Protein AF-A0A3G8YLB3-F1 (afdb_monomer_lite)

Secondary structure (DSSP, 8-state):
-PPPHHHHHHHHHHHHHHTTT--STTHHHHHHHHHHH-TTGGGS-HHHHHHHHHTPPSSSEEEESGGG-EEEES-----

pLDDT: mean 89.75, std 10.36, range [48.22, 97.0]

Structure (mmCIF, N/CA/C/O backbone):
data_AF-A0A3G8YLB3-F1
#
_entry.id   AF-A0A3G8YLB3-F1
#
loop_
_atom_site.group_PDB
_atom_site.id
_atom_site.type_symbol
_atom_site.label_atom_id
_atom_site.label_alt_id
_atom_site.label_comp_id
_atom_site.label_asym_id
_atom_site.label_entity_id
_atom_site.label_seq_id
_atom_site.pdbx_PDB_ins_code
_atom_site.Cartn_x
_atom_site.Cartn_y
_atom_site.Cartn_z
_atom_site.occupancy
_atom_site.B_iso_or_equiv
_atom_site.auth_seq_id
_atom_site.auth_comp_id
_atom_site.auth_asym_id
_atom_site.auth_atom_id
_atom_site.pdbx_PDB_model_num
ATOM 1 N N . MET A 1 1 ? 8.519 2.732 -18.817 1.00 48.22 1 MET A N 1
ATOM 2 C CA . MET A 1 1 ? 8.957 1.364 -18.462 1.00 48.22 1 MET A CA 1
ATOM 3 C C . MET A 1 1 ? 8.104 0.898 -17.302 1.00 48.22 1 MET A C 1
ATOM 5 O O . MET A 1 1 ? 8.129 1.552 -16.266 1.00 48.22 1 MET A O 1
ATOM 9 N N . SER A 1 2 ? 7.306 -0.150 -17.490 1.00 56.44 2 SER A N 1
ATOM 10 C CA . SER A 1 2 ? 6.587 -0.801 -16.394 1.00 56.44 2 SER A CA 1
ATOM 11 C C . SER A 1 2 ? 7.597 -1.431 -15.431 1.00 56.44 2 SER A C 1
ATOM 13 O O . SER A 1 2 ? 8.603 -2.004 -15.852 1.00 56.44 2 SER A O 1
ATOM 15 N N . ALA A 1 3 ? 7.362 -1.289 -14.128 1.00 62.50 3 ALA A N 1
ATOM 16 C CA . ALA A 1 3 ? 8.095 -2.052 -13.127 1.00 62.50 3 ALA A CA 1
ATOM 17 C C . ALA A 1 3 ? 7.891 -3.563 -13.377 1.00 62.50 3 ALA A C 1
ATOM 19 O O . ALA A 1 3 ? 6.794 -3.956 -13.782 1.00 62.50 3 ALA A O 1
ATOM 20 N N . PRO A 1 4 ? 8.893 -4.422 -13.110 1.00 84.12 4 PRO A N 1
ATOM 21 C CA . PRO A 1 4 ? 8.669 -5.866 -13.048 1.00 84.12 4 PRO A CA 1
ATOM 22 C C . PRO A 1 4 ? 7.496 -6.180 -12.108 1.00 84.12 4 PRO A C 1
ATOM 24 O O . PRO A 1 4 ? 7.369 -5.522 -11.076 1.00 84.12 4 PRO A O 1
ATOM 27 N N . TYR A 1 5 ? 6.658 -7.171 -12.424 1.00 90.44 5 TYR A N 1
ATOM 28 C CA . TYR A 1 5 ? 5.431 -7.451 -11.655 1.00 90.44 5 TYR A CA 1
ATOM 29 C C . TYR A 1 5 ? 5.700 -7.635 -10.157 1.00 90.44 5 TYR A C 1
ATOM 31 O O . TYR A 1 5 ? 5.057 -6.991 -9.338 1.00 90.44 5 TYR A O 1
ATOM 39 N N . ALA A 1 6 ? 6.756 -8.372 -9.803 1.00 89.75 6 ALA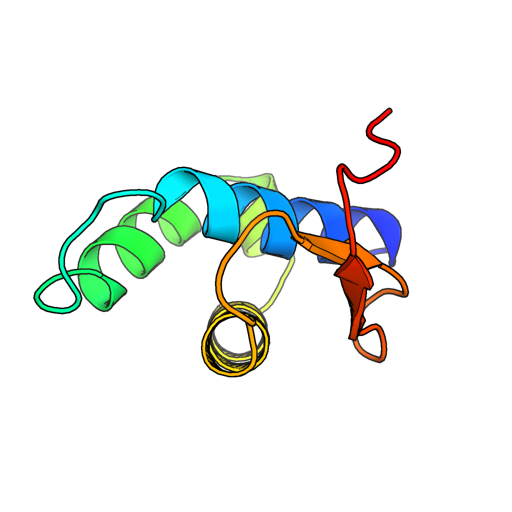 A N 1
ATOM 40 C CA . ALA A 1 6 ? 7.172 -8.544 -8.411 1.00 89.75 6 ALA A CA 1
ATOM 41 C C . ALA A 1 6 ? 7.527 -7.219 -7.704 1.00 89.75 6 ALA A C 1
ATOM 43 O O . ALA A 1 6 ? 7.305 -7.071 -6.506 1.00 89.75 6 ALA A O 1
ATOM 44 N N . LEU A 1 7 ? 8.069 -6.234 -8.430 1.00 92.25 7 LEU A N 1
ATOM 45 C CA . LEU A 1 7 ? 8.356 -4.911 -7.878 1.00 92.25 7 LEU A CA 1
ATOM 46 C C . LEU A 1 7 ? 7.070 -4.107 -7.649 1.00 92.25 7 LEU A C 1
ATOM 48 O O . LEU A 1 7 ? 6.992 -3.361 -6.672 1.00 92.25 7 LEU A O 1
ATOM 52 N N . PHE A 1 8 ? 6.081 -4.259 -8.534 1.00 94.19 8 PHE A N 1
ATOM 53 C CA . PHE A 1 8 ? 4.758 -3.671 -8.355 1.00 94.19 8 PHE A CA 1
ATOM 54 C C . PHE A 1 8 ? 4.081 -4.257 -7.113 1.00 94.19 8 PHE A C 1
ATOM 56 O O . PHE A 1 8 ? 3.757 -3.510 -6.191 1.00 94.19 8 PHE 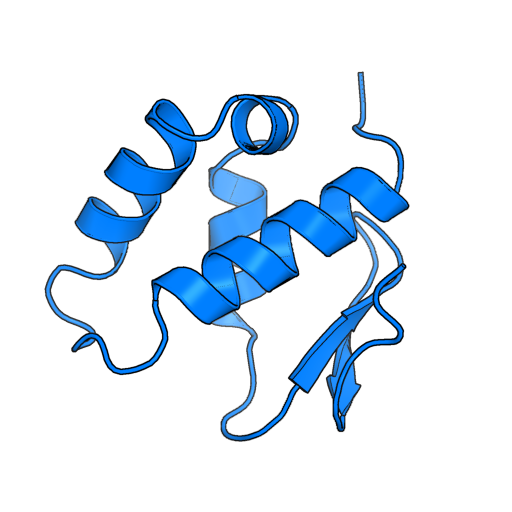A O 1
ATOM 63 N N . ASP A 1 9 ? 3.998 -5.585 -7.028 1.00 94.38 9 ASP A N 1
ATOM 64 C CA . ASP A 1 9 ? 3.422 -6.308 -5.889 1.00 94.38 9 ASP A CA 1
ATOM 65 C C . ASP A 1 9 ? 4.105 -5.902 -4.577 1.00 94.38 9 ASP A C 1
ATOM 67 O O . ASP A 1 9 ? 3.449 -5.566 -3.587 1.00 94.38 9 ASP A O 1
ATOM 71 N N . LEU A 1 10 ? 5.440 -5.834 -4.577 1.00 94.06 10 LEU A N 1
ATOM 72 C CA . LEU A 1 10 ? 6.223 -5.374 -3.434 1.00 94.06 10 LEU A CA 1
ATOM 73 C C . LEU A 1 10 ? 5.868 -3.936 -3.026 1.00 94.06 10 LEU A C 1
ATOM 75 O O . LEU A 1 10 ? 5.749 -3.652 -1.832 1.00 94.06 10 LEU A O 1
ATOM 79 N N . ALA A 1 11 ? 5.710 -3.021 -3.985 1.00 95.25 11 ALA A N 1
ATOM 80 C CA . ALA A 1 11 ? 5.356 -1.632 -3.706 1.00 95.25 11 ALA A CA 1
ATOM 81 C C . ALA A 1 11 ? 3.969 -1.517 -3.066 1.00 95.25 11 ALA A C 1
ATOM 83 O O . ALA A 1 11 ? 3.851 -0.865 -2.025 1.00 95.25 11 ALA A O 1
ATOM 84 N N . ILE A 1 12 ? 2.957 -2.196 -3.618 1.00 95.81 12 ILE A N 1
ATOM 85 C CA . ILE A 1 12 ? 1.596 -2.187 -3.065 1.00 95.81 12 ILE A CA 1
ATOM 86 C C . ILE A 1 12 ? 1.590 -2.766 -1.648 1.00 95.81 12 ILE A C 1
ATOM 88 O O . ILE A 1 12 ? 1.087 -2.134 -0.717 1.00 95.81 12 ILE A O 1
ATOM 92 N N . ASN A 1 13 ? 2.221 -3.924 -1.450 1.00 95.25 13 ASN A N 1
ATOM 93 C CA . ASN A 1 13 ? 2.260 -4.600 -0.155 1.00 95.25 13 ASN A CA 1
ATOM 94 C C . ASN A 1 13 ? 3.013 -3.799 0.913 1.00 95.25 13 ASN A C 1
ATOM 96 O O . ASN A 1 13 ? 2.590 -3.738 2.073 1.00 95.25 13 ASN A O 1
ATOM 100 N N . ARG A 1 14 ? 4.118 -3.141 0.544 1.00 95.31 14 ARG A N 1
ATOM 101 C CA . ARG A 1 14 ? 4.872 -2.300 1.481 1.00 95.31 14 ARG A CA 1
ATOM 102 C C . ARG A 1 14 ? 4.106 -1.032 1.829 1.00 95.31 14 ARG A C 1
ATOM 104 O O . ARG A 1 14 ? 4.023 -0.725 3.014 1.00 95.31 14 ARG A O 1
ATOM 111 N N . ALA A 1 15 ? 3.478 -0.372 0.858 1.00 95.25 15 ALA A N 1
ATOM 112 C CA . ALA A 1 15 ? 2.613 0.778 1.114 1.00 95.25 15 ALA A CA 1
ATOM 113 C C . ALA A 1 15 ? 1.447 0.405 2.048 1.00 95.25 15 ALA A C 1
ATOM 115 O O . ALA A 1 15 ? 1.206 1.054 3.065 1.00 95.25 15 ALA A O 1
ATOM 116 N N . ALA A 1 16 ? 0.780 -0.713 1.761 1.00 94.12 16 ALA A N 1
ATOM 117 C CA . ALA A 1 16 ? -0.303 -1.271 2.561 1.00 94.12 16 ALA A CA 1
ATOM 118 C C . ALA A 1 16 ? 0.101 -1.554 4.017 1.00 94.12 16 ALA A C 1
ATOM 120 O O . ALA A 1 16 ? -0.732 -1.426 4.922 1.00 94.12 16 ALA A O 1
ATOM 121 N N . ASN A 1 17 ? 1.357 -1.945 4.249 1.00 92.25 17 ASN A N 1
ATOM 122 C CA . ASN A 1 17 ? 1.890 -2.155 5.588 1.00 92.25 17 ASN A CA 1
ATOM 123 C C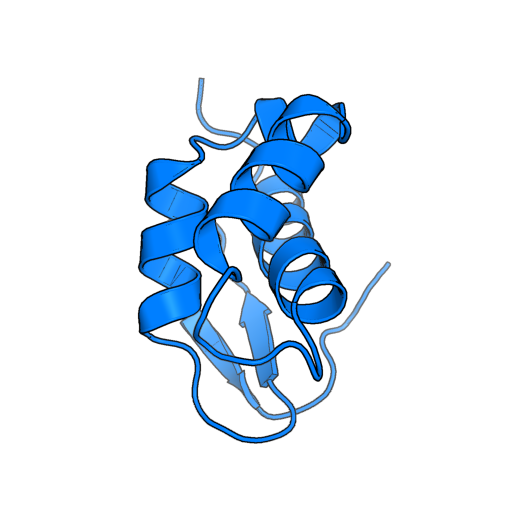 . ASN A 1 17 ? 2.282 -0.842 6.279 1.00 92.25 17 ASN A C 1
ATOM 125 O O . ASN A 1 17 ? 1.980 -0.681 7.455 1.00 92.25 17 ASN A O 1
ATOM 129 N N . THR A 1 18 ? 2.894 0.105 5.560 1.00 91.88 18 THR A N 1
ATOM 130 C CA . THR A 1 18 ? 3.246 1.437 6.086 1.00 91.88 18 THR A CA 1
ATOM 131 C C . THR A 1 18 ? 2.019 2.180 6.612 1.00 91.88 18 THR A C 1
ATOM 133 O O . THR A 1 18 ? 2.082 2.828 7.649 1.00 91.88 18 THR A O 1
ATOM 136 N N . LEU A 1 19 ? 0.885 2.058 5.920 1.00 91.44 19 LEU A N 1
ATOM 137 C CA . LEU A 1 19 ? -0.358 2.734 6.290 1.00 91.44 19 LEU A CA 1
ATOM 138 C C . LEU A 1 19 ? -1.215 1.942 7.292 1.00 91.44 19 LEU A C 1
ATOM 140 O O . LEU A 1 19 ? -2.353 2.325 7.580 1.00 91.44 19 LEU A O 1
ATOM 144 N N . ARG A 1 20 ? -0.741 0.790 7.778 1.00 89.06 20 ARG A N 1
ATOM 145 C CA . ARG A 1 20 ? -1.496 -0.042 8.721 1.00 89.06 20 ARG A CA 1
ATOM 146 C C . ARG A 1 20 ? -1.638 0.698 10.053 1.00 89.06 20 ARG A C 1
ATOM 148 O O . ARG A 1 20 ? -0.647 1.099 10.646 1.00 89.06 20 ARG A O 1
ATOM 155 N N . GLY A 1 21 ? -2.873 0.829 10.535 1.00 85.31 21 GLY A N 1
ATOM 156 C CA . GLY A 1 21 ? -3.170 1.463 11.825 1.00 85.31 21 GLY A CA 1
ATOM 157 C C . GLY A 1 21 ? -3.184 2.993 11.806 1.00 85.31 21 GLY A C 1
ATOM 158 O O . GLY A 1 21 ? -3.533 3.589 12.819 1.00 85.31 21 GLY A O 1
ATOM 159 N N . LEU A 1 22 ? -2.862 3.632 10.674 1.00 87.69 22 LEU A N 1
ATOM 160 C CA . LEU A 1 22 ? -3.046 5.074 10.527 1.00 87.69 22 LEU A CA 1
ATOM 161 C C . LEU A 1 22 ? -4.533 5.414 10.335 1.00 87.69 22 LEU A C 1
ATOM 163 O O . LEU A 1 22 ? -5.231 4.679 9.624 1.00 87.69 22 LEU A O 1
ATOM 167 N N . PRO A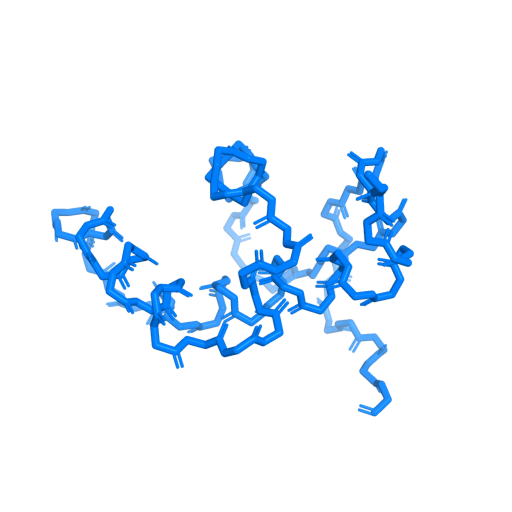 1 23 ? -5.016 6.530 10.915 1.00 85.12 23 PRO A N 1
ATOM 168 C CA . PRO A 1 23 ? -6.336 7.058 10.599 1.00 85.12 23 PRO A CA 1
ATOM 169 C C . PRO A 1 23 ? -6.429 7.424 9.111 1.00 85.12 23 PRO A C 1
ATOM 171 O O . PRO A 1 23 ? -5.420 7.635 8.436 1.00 85.12 23 PRO A O 1
ATOM 174 N N . THR A 1 24 ? -7.651 7.497 8.582 1.00 82.69 24 THR A N 1
ATOM 175 C CA . THR A 1 24 ? -7.899 7.922 7.192 1.00 82.69 24 THR A CA 1
ATOM 176 C C . THR A 1 24 ? -7.382 9.339 6.947 1.00 82.69 24 THR A C 1
ATOM 178 O O . THR A 1 24 ? -6.747 9.603 5.926 1.00 82.69 24 THR A O 1
ATOM 181 N N . THR A 1 25 ? -7.569 10.229 7.921 1.00 88.50 25 THR A N 1
ATOM 182 C CA . THR A 1 25 ? -6.997 11.576 7.931 1.00 88.50 25 THR A CA 1
ATOM 183 C C . THR A 1 25 ? -5.468 11.506 7.968 1.00 88.50 25 THR A C 1
ATOM 185 O O . THR A 1 25 ? -4.888 10.976 8.910 1.00 88.50 25 THR A O 1
ATOM 188 N N . GLY A 1 26 ? -4.806 12.047 6.941 1.00 86.00 26 GLY A N 1
ATOM 189 C CA . GLY A 1 26 ? -3.339 12.064 6.829 1.00 86.00 26 GLY A CA 1
ATOM 190 C C . GLY A 1 26 ? -2.725 10.835 6.151 1.00 86.00 26 GLY A C 1
ATOM 191 O O . GLY A 1 26 ? -1.521 10.817 5.897 1.00 86.00 26 GLY A O 1
ATOM 192 N N . ARG A 1 27 ? -3.536 9.832 5.788 1.00 90.62 27 ARG A N 1
ATOM 193 C CA . ARG A 1 27 ? -3.071 8.621 5.094 1.00 90.62 27 ARG A CA 1
ATOM 194 C C . ARG A 1 27 ? -2.451 8.926 3.728 1.00 90.62 27 ARG A C 1
ATOM 196 O O . ARG A 1 27 ? -1.462 8.297 3.364 1.00 90.62 27 ARG A O 1
ATOM 203 N N . GLU A 1 28 ? -2.997 9.898 2.999 1.00 91.31 28 GLU A N 1
ATOM 204 C CA . GLU A 1 28 ? -2.443 10.344 1.714 1.00 91.31 28 GLU A CA 1
ATOM 205 C C . GLU A 1 28 ? -1.074 11.007 1.882 1.00 91.31 28 GLU A C 1
ATOM 207 O O . GLU A 1 28 ? -0.120 10.601 1.229 1.00 91.31 28 GLU A O 1
ATOM 212 N N . ALA A 1 29 ? -0.942 11.948 2.821 1.00 93.38 29 ALA A N 1
ATOM 213 C CA . ALA A 1 29 ? 0.333 12.609 3.099 1.00 93.38 29 ALA A CA 1
ATOM 214 C C . ALA A 1 29 ? 1.417 11.606 3.537 1.00 93.38 29 ALA A C 1
ATOM 216 O O . ALA A 1 29 ? 2.555 11.674 3.074 1.00 93.38 29 ALA A O 1
ATOM 217 N N . ALA A 1 30 ? 1.051 10.628 4.374 1.00 94.12 30 ALA A N 1
ATOM 218 C CA . ALA A 1 30 ? 1.955 9.556 4.786 1.00 94.12 30 ALA A CA 1
ATOM 219 C C . ALA A 1 30 ? 2.381 8.661 3.608 1.00 94.12 30 ALA A C 1
ATOM 221 O O . ALA A 1 30 ? 3.537 8.236 3.537 1.00 94.12 30 ALA A O 1
ATOM 222 N N . LEU A 1 31 ? 1.465 8.374 2.676 1.00 95.56 31 LEU A N 1
ATOM 223 C CA . LEU A 1 31 ? 1.774 7.611 1.469 1.00 95.56 31 LEU A CA 1
ATOM 224 C C . LEU A 1 31 ? 2.726 8.382 0.544 1.00 95.56 31 LEU A C 1
ATOM 226 O O . LEU A 1 31 ? 3.663 7.787 0.009 1.00 95.56 31 LEU A O 1
ATOM 230 N N . ASP A 1 32 ? 2.519 9.687 0.395 1.00 95.69 32 ASP A N 1
ATOM 231 C CA . ASP A 1 32 ? 3.345 10.559 -0.443 1.00 95.69 32 ASP A CA 1
ATOM 232 C C . ASP A 1 32 ? 4.765 10.660 0.098 1.00 95.69 32 ASP A C 1
ATOM 234 O O . ASP A 1 32 ? 5.737 10.437 -0.630 1.00 95.69 32 ASP A O 1
ATOM 238 N N . GLU A 1 33 ? 4.892 10.909 1.401 1.00 96.00 33 GLU A N 1
ATOM 239 C CA . GLU A 1 33 ? 6.185 10.950 2.074 1.00 96.00 33 GLU A CA 1
ATOM 240 C C . GLU A 1 33 ? 6.911 9.603 1.946 1.00 96.00 33 GLU A C 1
ATOM 242 O O . GLU A 1 33 ? 8.094 9.547 1.584 1.00 96.00 33 GLU A O 1
ATOM 247 N N . TRP A 1 34 ? 6.198 8.498 2.184 1.00 96.12 34 TRP A N 1
ATOM 248 C CA . TRP A 1 34 ? 6.752 7.158 2.029 1.00 96.12 34 TRP A CA 1
ATOM 249 C C . TRP A 1 34 ? 7.247 6.905 0.602 1.00 96.12 34 TRP A C 1
ATOM 251 O O . TRP A 1 34 ? 8.350 6.375 0.428 1.00 96.12 34 TRP A O 1
ATOM 261 N N . HIS A 1 35 ? 6.472 7.287 -0.416 1.00 97.00 35 HIS A N 1
ATOM 262 C CA . HIS A 1 35 ? 6.806 7.053 -1.823 1.00 97.00 35 HIS A CA 1
ATOM 263 C C . HIS A 1 35 ? 8.071 7.811 -2.230 1.00 97.00 35 HIS A C 1
ATOM 265 O O . HIS A 1 35 ? 8.984 7.217 -2.806 1.00 97.00 35 HIS A O 1
ATOM 271 N N . VAL A 1 36 ? 8.193 9.081 -1.829 1.00 95.69 36 VAL A N 1
ATOM 272 C CA . VAL A 1 36 ? 9.380 9.912 -2.093 1.00 95.69 36 VAL A CA 1
ATOM 273 C C . VAL A 1 36 ? 10.632 9.343 -1.416 1.00 95.69 36 VAL A C 1
ATOM 275 O O . VAL A 1 36 ? 11.711 9.320 -2.021 1.00 95.69 36 VAL A O 1
ATOM 278 N N . ARG A 1 37 ? 10.500 8.851 -0.177 1.00 95.25 37 ARG A N 1
ATOM 279 C CA . ARG A 1 37 ? 11.618 8.308 0.617 1.00 95.25 37 ARG A CA 1
ATOM 280 C C . ARG A 1 37 ? 12.016 6.886 0.208 1.00 95.25 37 ARG A C 1
ATOM 282 O O . ARG A 1 37 ? 13.155 6.474 0.438 1.00 95.25 37 ARG A O 1
ATOM 289 N N . THR A 1 38 ? 11.125 6.133 -0.436 1.00 95.31 38 THR A N 1
ATOM 290 C CA . THR A 1 38 ? 11.337 4.715 -0.750 1.00 95.31 38 THR A CA 1
ATOM 291 C C . THR A 1 38 ? 11.824 4.528 -2.184 1.00 95.31 38 THR A C 1
ATOM 293 O O . THR A 1 38 ? 11.052 4.500 -3.140 1.00 95.31 38 THR A O 1
ATOM 296 N N . ARG A 1 39 ? 13.142 4.337 -2.347 1.00 93.12 39 ARG A N 1
ATOM 297 C CA . ARG A 1 39 ? 13.814 4.288 -3.664 1.00 93.12 39 ARG A CA 1
ATOM 298 C C . ARG A 1 39 ? 13.147 3.363 -4.685 1.00 93.12 39 ARG A C 1
ATOM 300 O O . ARG A 1 39 ? 13.029 3.755 -5.842 1.00 93.12 39 ARG A O 1
ATOM 307 N N . PHE A 1 40 ? 12.760 2.155 -4.278 1.00 91.06 40 PHE A N 1
ATOM 308 C CA . PHE A 1 40 ? 12.160 1.176 -5.185 1.00 91.06 40 PHE A CA 1
ATOM 309 C C . PHE A 1 40 ? 10.697 1.511 -5.514 1.00 91.06 40 PHE A C 1
ATOM 311 O O . PHE A 1 40 ? 10.273 1.274 -6.640 1.00 91.06 40 PHE A O 1
ATOM 318 N N . ALA A 1 41 ? 9.958 2.115 -4.577 1.00 92.62 41 ALA A N 1
ATOM 319 C CA . ALA A 1 41 ? 8.564 2.508 -4.772 1.00 92.62 41 ALA A CA 1
ATOM 320 C C . ALA A 1 41 ? 8.428 3.580 -5.858 1.00 92.62 41 ALA A C 1
ATOM 322 O O . ALA A 1 41 ? 7.493 3.529 -6.644 1.00 92.62 41 ALA A O 1
ATOM 323 N N . ARG A 1 42 ? 9.422 4.470 -5.998 1.00 92.25 42 ARG A N 1
ATOM 324 C CA . ARG A 1 42 ? 9.474 5.488 -7.068 1.00 92.25 42 ARG A CA 1
ATOM 325 C C . ARG A 1 42 ? 9.505 4.923 -8.491 1.00 92.25 42 ARG A C 1
ATOM 327 O O . ARG A 1 42 ? 9.323 5.670 -9.444 1.00 92.25 42 ARG A O 1
ATOM 334 N N . ARG A 1 43 ? 9.749 3.619 -8.650 1.00 93.25 43 ARG A N 1
ATOM 335 C CA . ARG A 1 43 ? 9.670 2.923 -9.945 1.00 93.25 43 ARG A CA 1
ATOM 336 C C . ARG A 1 43 ? 8.235 2.535 -10.318 1.00 93.25 43 ARG A C 1
ATOM 338 O O . ARG A 1 43 ? 8.007 2.103 -11.442 1.00 93.25 43 ARG A O 1
ATOM 345 N N . VAL A 1 44 ? 7.291 2.677 -9.390 1.00 94.44 44 VAL A N 1
ATOM 346 C CA . VAL A 1 44 ? 5.855 2.469 -9.584 1.00 94.44 44 VAL A CA 1
ATOM 347 C C . VAL A 1 44 ? 5.160 3.829 -9.453 1.00 94.44 44 VAL A C 1
ATOM 349 O O . VAL A 1 44 ? 5.438 4.552 -8.491 1.00 94.44 44 VAL A O 1
ATOM 352 N N . PRO A 1 45 ? 4.275 4.220 -10.386 1.00 94.44 45 PRO A N 1
ATOM 353 C CA . PRO A 1 45 ? 3.535 5.472 -10.269 1.00 94.44 45 PRO A CA 1
ATOM 354 C C . PRO A 1 45 ? 2.733 5.527 -8.965 1.00 94.44 45 PRO A C 1
ATOM 356 O O . PRO A 1 45 ? 1.993 4.599 -8.646 1.00 94.44 45 PRO A O 1
ATOM 359 N N . LEU A 1 46 ? 2.853 6.625 -8.218 1.00 95.19 46 LEU A N 1
ATOM 360 C CA . LEU A 1 46 ? 2.124 6.823 -6.959 1.00 95.19 46 LEU A CA 1
ATOM 361 C C . LEU A 1 46 ? 0.599 6.718 -7.145 1.00 95.19 46 LEU A C 1
ATOM 363 O O . LEU A 1 46 ? -0.087 6.176 -6.282 1.00 95.19 46 LEU A O 1
ATOM 367 N N . SER A 1 47 ? 0.078 7.181 -8.285 1.00 95.12 47 SER A N 1
ATOM 368 C CA . SER A 1 47 ? -1.338 7.059 -8.650 1.00 95.12 47 SER A CA 1
ATOM 369 C C . SER A 1 47 ? -1.811 5.604 -8.722 1.00 95.12 47 SER A C 1
AT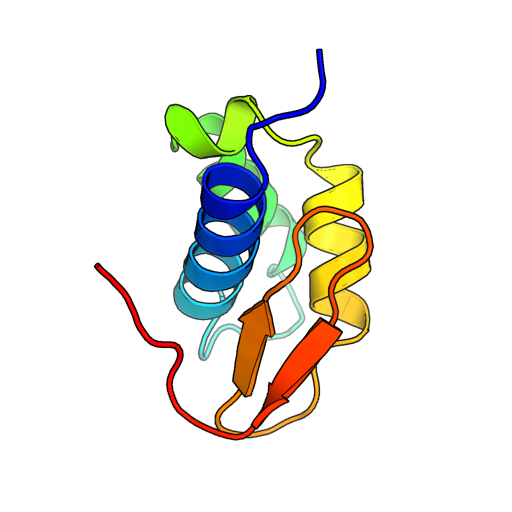OM 371 O O . SER A 1 47 ? -2.895 5.297 -8.237 1.00 95.12 47 SER A O 1
ATOM 373 N N . GLU A 1 48 ? -0.992 4.693 -9.253 1.00 95.12 48 GLU A N 1
ATOM 374 C CA . GLU A 1 48 ? -1.311 3.260 -9.297 1.00 95.12 48 GLU A CA 1
ATOM 375 C C . GLU A 1 48 ? -1.306 2.645 -7.898 1.00 95.12 48 GLU A C 1
ATOM 377 O O . GLU A 1 48 ? -2.192 1.862 -7.556 1.00 95.12 48 GLU A O 1
ATOM 382 N N . VAL A 1 49 ? -0.347 3.047 -7.054 1.00 95.25 49 VAL A N 1
ATOM 383 C CA . VAL A 1 49 ? -0.293 2.594 -5.657 1.00 95.25 49 VAL A CA 1
ATOM 384 C C . VAL A 1 49 ? -1.550 3.024 -4.901 1.00 95.25 49 VAL A C 1
ATOM 386 O O . VAL A 1 49 ? -2.165 2.200 -4.228 1.00 95.25 49 VAL A O 1
ATOM 389 N N . ARG A 1 50 ? -1.960 4.291 -5.041 1.00 95.44 50 ARG A N 1
ATOM 390 C CA . ARG A 1 50 ? -3.197 4.823 -4.447 1.00 95.44 50 ARG A CA 1
ATOM 391 C C . ARG A 1 50 ? -4.423 4.041 -4.916 1.00 95.44 50 ARG A C 1
ATOM 393 O O . ARG A 1 50 ? -5.141 3.506 -4.076 1.00 95.44 50 ARG A O 1
ATOM 400 N N . ARG A 1 51 ? -4.579 3.874 -6.234 1.00 94.81 51 ARG A N 1
ATOM 401 C CA . ARG A 1 51 ? -5.692 3.132 -6.845 1.00 94.81 51 ARG A CA 1
ATOM 402 C C . ARG A 1 51 ? -5.826 1.716 -6.281 1.00 94.81 51 ARG A C 1
ATOM 404 O O . ARG A 1 51 ? -6.923 1.296 -5.933 1.00 94.81 51 ARG A O 1
ATOM 411 N N . CYS A 1 52 ? -4.721 0.983 -6.141 1.00 95.75 52 CYS A N 1
ATOM 412 C CA . CYS A 1 52 ? -4.755 -0.370 -5.575 1.00 95.75 52 CYS A CA 1
ATOM 413 C C . CYS A 1 52 ? -5.107 -0.366 -4.078 1.00 95.75 52 CYS A C 1
ATOM 415 O O . CYS A 1 52 ? -5.789 -1.262 -3.589 1.00 95.75 52 CYS A O 1
ATOM 417 N N . LEU A 1 53 ? -4.640 0.630 -3.319 1.00 93.88 53 LEU A N 1
ATOM 418 C CA . LEU A 1 53 ? -4.909 0.728 -1.881 1.00 93.88 53 LEU A CA 1
ATOM 419 C C . LEU A 1 53 ? -6.360 1.096 -1.558 1.00 93.88 53 LEU A C 1
ATOM 421 O O . LEU A 1 53 ? -6.847 0.686 -0.505 1.00 93.88 53 LEU A O 1
ATOM 425 N N . GLU A 1 54 ? -7.033 1.841 -2.433 1.00 93.06 54 GLU A N 1
ATOM 426 C CA . GLU A 1 54 ? -8.455 2.187 -2.306 1.00 93.06 54 GLU A CA 1
ATOM 427 C C . GLU A 1 54 ? -9.365 0.958 -2.420 1.00 93.06 54 GLU A C 1
ATOM 429 O O . GLU A 1 54 ? -10.400 0.893 -1.763 1.00 93.06 54 GLU A O 1
ATOM 434 N N . THR A 1 55 ? -8.959 -0.053 -3.193 1.00 94.19 55 THR A N 1
ATOM 435 C CA . THR A 1 55 ? -9.728 -1.296 -3.375 1.00 94.19 55 THR A CA 1
ATOM 436 C C . THR A 1 55 ? -9.430 -2.356 -2.315 1.00 94.19 55 THR A C 1
ATOM 438 O O . THR A 1 55 ? -9.981 -3.457 -2.367 1.00 94.19 55 THR A O 1
ATOM 441 N N . ARG A 1 56 ? -8.551 -2.058 -1.348 1.00 92.62 56 ARG A N 1
ATOM 442 C CA . ARG A 1 56 ? -8.085 -3.036 -0.363 1.00 92.62 56 ARG A CA 1
ATOM 443 C C . ARG A 1 56 ? -9.196 -3.437 0.614 1.00 92.62 56 ARG A C 1
ATOM 445 O O . ARG A 1 56 ? -9.665 -2.584 1.370 1.00 92.62 56 ARG A O 1
ATOM 452 N N . PRO A 1 57 ? -9.528 -4.736 0.727 1.00 91.50 57 PRO A N 1
ATOM 453 C CA . PRO A 1 57 ? -10.470 -5.195 1.736 1.00 91.50 57 PRO A CA 1
ATOM 454 C C . PRO A 1 57 ? -9.899 -5.092 3.159 1.00 91.50 57 PRO A C 1
ATOM 456 O O . PRO A 1 57 ? -8.682 -5.113 3.391 1.00 91.50 57 PRO A O 1
ATOM 459 N N . ALA A 1 58 ? -10.791 -5.034 4.148 1.00 87.56 58 ALA A N 1
ATOM 460 C CA . ALA A 1 58 ? -10.405 -5.121 5.552 1.00 87.56 58 ALA A CA 1
ATOM 461 C C . ALA A 1 58 ? -9.840 -6.515 5.891 1.00 87.56 58 ALA A C 1
ATOM 463 O O . ALA A 1 58 ? -10.272 -7.534 5.353 1.00 87.56 58 ALA A O 1
ATOM 464 N N . GLY A 1 59 ? -8.879 -6.566 6.819 1.00 89.38 59 GLY A N 1
ATOM 465 C CA . GLY A 1 59 ? -8.270 -7.812 7.295 1.00 89.38 59 GLY A CA 1
ATOM 466 C C . GLY A 1 59 ? -6.863 -8.074 6.750 1.00 89.38 59 GLY A C 1
ATOM 467 O O . GLY A 1 59 ? -6.065 -7.150 6.539 1.00 89.38 59 GLY A O 1
ATOM 468 N N . VAL A 1 60 ? -6.528 -9.357 6.592 1.00 91.25 60 VAL A N 1
ATOM 469 C CA . VAL A 1 60 ? -5.205 -9.818 6.147 1.00 91.25 60 VAL A CA 1
ATOM 470 C C . VAL A 1 60 ? -5.271 -10.155 4.663 1.00 91.25 60 VAL A C 1
ATOM 472 O O . VAL A 1 60 ? -5.852 -11.165 4.284 1.00 91.25 60 VAL A O 1
ATOM 475 N N . TRP A 1 61 ? -4.673 -9.283 3.857 1.00 94.69 61 TRP A N 1
ATOM 476 C CA . TRP A 1 61 ? -4.642 -9.362 2.402 1.00 94.69 61 TRP A CA 1
ATOM 477 C C . TRP A 1 61 ? -3.273 -8.920 1.901 1.00 94.69 61 TRP A C 1
ATOM 479 O O . TRP A 1 61 ? -2.600 -8.116 2.561 1.00 94.69 61 TRP A O 1
ATOM 489 N N . HIS A 1 62 ? -2.903 -9.397 0.722 1.00 95.06 62 HIS A N 1
ATOM 490 C CA . HIS A 1 62 ? -1.722 -8.967 -0.011 1.00 95.06 62 HIS A CA 1
ATOM 491 C C . HIS A 1 62 ? -2.058 -8.812 -1.495 1.00 95.06 62 HIS A C 1
ATOM 493 O O . HIS A 1 62 ? -2.997 -9.426 -1.980 1.00 95.06 62 HIS A O 1
ATOM 499 N N . TRP A 1 63 ? -1.327 -7.959 -2.198 1.00 95.31 63 TRP A N 1
ATOM 500 C CA . TRP A 1 63 ? -1.456 -7.782 -3.637 1.00 95.31 63 TRP A CA 1
ATOM 501 C C . TRP A 1 63 ? -0.546 -8.759 -4.379 1.00 95.31 63 TRP A C 1
ATOM 503 O O . TRP A 1 63 ? 0.613 -8.920 -3.979 1.00 95.31 63 TRP A O 1
ATOM 513 N N . GLN A 1 64 ? -1.049 -9.353 -5.458 1.00 94.81 64 GLN A N 1
ATOM 514 C CA . GLN A 1 64 ? -0.296 -10.238 -6.343 1.00 94.81 64 GLN A CA 1
ATOM 515 C C . GLN A 1 64 ? -0.783 -10.101 -7.790 1.00 94.81 64 GLN A C 1
ATOM 517 O O . GLN A 1 64 ? -1.971 -9.894 -8.030 1.00 94.81 64 GLN A O 1
ATOM 522 N N . GLY A 1 65 ? 0.132 -10.239 -8.755 1.00 92.94 65 GLY A N 1
ATOM 523 C CA . GLY A 1 65 ? -0.200 -10.275 -10.186 1.00 92.94 65 GLY A CA 1
ATOM 524 C C . GLY A 1 65 ? 0.211 -9.025 -10.967 1.00 92.94 65 GLY A C 1
ATOM 525 O O . GLY A 1 65 ? -0.202 -8.839 -12.108 1.00 92.94 65 GLY A O 1
ATOM 526 N N . GLY A 1 66 ? 1.045 -8.164 -10.386 1.00 92.62 66 GLY A N 1
ATOM 527 C CA . GLY A 1 66 ? 1.535 -6.955 -11.031 1.00 92.62 66 GLY A CA 1
ATOM 528 C C . GLY A 1 66 ? 0.454 -5.875 -11.178 1.00 92.62 66 GLY A C 1
ATOM 529 O O . GLY A 1 66 ? -0.472 -5.811 -10.368 1.00 92.62 66 GLY A O 1
ATOM 530 N N . PRO A 1 67 ? 0.559 -5.000 -12.197 1.00 92.50 67 PRO A N 1
ATOM 531 C CA . PRO A 1 67 ? -0.378 -3.889 -12.411 1.00 92.50 67 PRO A CA 1
ATOM 532 C C . PRO A 1 67 ? -1.843 -4.297 -12.626 1.00 92.50 67 PRO A C 1
ATOM 534 O O . PRO A 1 67 ? -2.742 -3.512 -12.337 1.00 92.50 67 PRO A O 1
ATOM 537 N N . GLU A 1 68 ? -2.074 -5.506 -13.138 1.00 91.88 68 GLU A N 1
ATO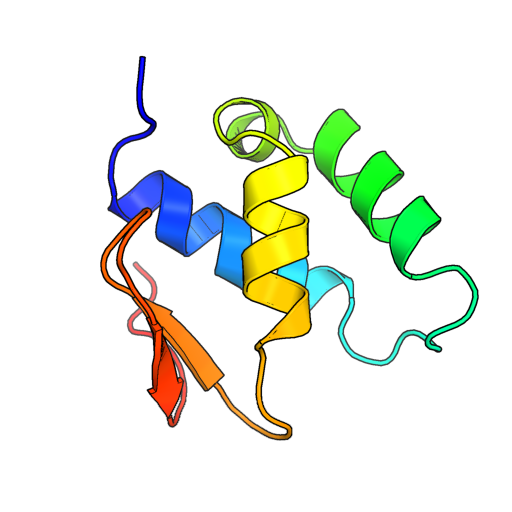M 538 C CA . GLU A 1 68 ? -3.406 -6.089 -13.374 1.00 91.88 68 GLU A CA 1
ATOM 539 C C . GLU A 1 68 ? -3.800 -7.096 -12.283 1.00 91.88 68 GLU A C 1
ATOM 541 O O . GLU A 1 68 ? -4.792 -7.809 -12.410 1.00 91.88 68 GLU A O 1
ATOM 546 N N . GLY A 1 69 ? -2.999 -7.165 -11.219 1.00 93.44 69 GLY A N 1
ATOM 547 C CA . GLY A 1 69 ? -3.202 -8.056 -10.094 1.00 93.44 69 GLY A CA 1
ATOM 548 C C . GLY A 1 69 ? -4.409 -7.703 -9.230 1.00 93.44 69 GLY A C 1
ATOM 549 O O . GLY A 1 69 ? -5.220 -6.828 -9.539 1.00 93.44 69 GLY A O 1
ATOM 550 N N . GLY A 1 70 ? -4.506 -8.388 -8.097 1.00 96.19 70 GLY A N 1
ATOM 551 C CA . GLY A 1 70 ? -5.584 -8.182 -7.144 1.00 96.19 70 GLY A CA 1
ATOM 552 C C . GLY A 1 70 ? -5.173 -8.471 -5.711 1.00 96.19 70 GLY A C 1
ATOM 553 O O . GLY A 1 70 ? -4.071 -8.943 -5.427 1.00 96.19 70 GLY A O 1
ATOM 554 N N . TRP A 1 71 ? -6.091 -8.166 -4.795 1.00 96.31 71 TRP A N 1
ATOM 555 C CA . TRP A 1 71 ? -5.958 -8.526 -3.390 1.00 96.31 71 TRP A CA 1
ATOM 556 C C . TRP A 1 71 ? -6.288 -10.003 -3.188 1.00 96.31 71 TRP A C 1
ATOM 558 O O . TRP A 1 71 ? -7.424 -10.427 -3.386 1.00 96.31 71 TRP A O 1
ATOM 568 N N . GLU A 1 72 ? -5.310 -10.758 -2.711 1.00 95.62 72 GLU A N 1
ATOM 569 C CA . GLU A 1 72 ? -5.444 -12.149 -2.306 1.00 95.62 72 GLU A CA 1
ATOM 570 C C . GLU A 1 72 ? -5.481 -12.271 -0.779 1.00 95.62 72 GLU A C 1
ATOM 572 O O . GLU A 1 72 ? -4.769 -11.571 -0.043 1.00 95.62 72 GLU A O 1
ATOM 577 N N . ALA A 1 73 ? -6.359 -13.146 -0.285 1.00 94.25 73 ALA A N 1
ATOM 578 C CA . ALA A 1 73 ? -6.561 -13.340 1.143 1.00 94.25 73 ALA A CA 1
ATOM 579 C C . ALA A 1 73 ? -5.332 -13.995 1.786 1.00 94.25 73 ALA A C 1
ATOM 581 O O . ALA A 1 73 ? -4.693 -14.878 1.219 1.00 94.25 73 ALA A O 1
ATOM 582 N N . GLY A 1 74 ? -5.028 -13.593 3.018 1.00 90.69 74 GLY A N 1
ATOM 583 C CA . GLY A 1 74 ? -3.912 -14.135 3.782 1.00 90.69 74 GLY A CA 1
ATOM 584 C C . GLY A 1 74 ? -2.615 -13.346 3.619 1.00 90.69 74 GLY A C 1
ATOM 585 O O . GLY A 1 74 ? -2.591 -12.195 3.173 1.00 90.69 74 GLY A O 1
ATOM 586 N N . LYS A 1 75 ? -1.521 -13.948 4.092 1.00 81.56 75 LYS A N 1
ATOM 587 C CA . LYS A 1 75 ? -0.183 -13.358 4.003 1.00 81.56 75 LYS A CA 1
ATOM 588 C C . LYS A 1 75 ? 0.415 -13.713 2.650 1.00 81.56 75 LYS A C 1
ATOM 590 O O . LYS A 1 75 ? 0.483 -14.891 2.320 1.00 81.56 75 LYS A O 1
ATOM 595 N N . GLY A 1 76 ? 0.884 -12.704 1.926 1.00 75.00 76 GLY A N 1
ATOM 596 C CA . GLY A 1 76 ? 1.592 -12.941 0.677 1.00 75.00 76 GLY A CA 1
ATOM 597 C C . GLY A 1 76 ? 2.846 -13.759 0.891 1.00 75.00 76 GLY A C 1
ATOM 598 O O . GLY A 1 76 ? 3.533 -13.590 1.904 1.00 75.00 76 GLY A O 1
ATOM 599 N N . ALA A 1 77 ? 3.132 -14.626 -0.077 1.00 66.56 77 ALA A N 1
ATOM 600 C CA . ALA A 1 77 ? 4.429 -15.264 -0.204 1.00 66.56 77 ALA A CA 1
ATOM 601 C C . ALA A 1 77 ? 5.453 -14.166 -0.515 1.00 66.56 77 ALA A C 1
ATOM 603 O O . ALA A 1 77 ? 5.663 -13.775 -1.661 1.00 66.56 77 ALA A O 1
ATOM 604 N N . PHE A 1 78 ? 6.024 -13.585 0.535 1.00 56.66 78 PHE A N 1
ATOM 605 C CA . PHE A 1 78 ? 7.174 -12.709 0.388 1.00 56.66 78 PHE A CA 1
ATOM 606 C C . PHE A 1 78 ? 8.400 -13.576 0.069 1.00 56.66 78 PHE A C 1
ATOM 608 O O . PHE A 1 78 ? 8.555 -14.622 0.706 1.00 56.66 78 PHE A O 1
ATOM 615 N N . PRO A 1 79 ? 9.276 -13.166 -0.861 1.00 49.84 79 PRO A N 1
ATOM 616 C CA . PRO A 1 79 ? 10.678 -13.557 -0.793 1.00 49.84 79 PRO A CA 1
ATOM 617 C C . PRO A 1 79 ? 11.382 -12.899 0.405 1.00 49.84 79 PRO A C 1
ATOM 619 O O . PRO A 1 79 ? 10.992 -11.773 0.793 1.00 49.84 79 PRO A O 1
#

Radius of gyration: 11.67 Å; chains: 1; bounding box: 24×28×30 Å

Foldseek 3Di:
DFDDQVLQQVLLQVLLVQLPPPDPVCSLVSLVVCCVPPVSSVNPDSVLSVVQNVPDDPDAWGWHDGSPTHTDHHHDPDD

Sequence (79 aa):
MSAPYALFDLAINRAANTLRGLPTTGREAALDEWHVRTRFARRVPLSEVRRCLETRPAGVWHWQGGPEGGWEAGKGAFP

Organism: NCBI:txid2489213